Protein 4V1K (pdb70)

Secondary structure (DSSP, 8-state):
--EEEE---EEEEGGG--GGG--EEEGGGTT--TT--EEEEEEEEE-SS--EEEEEEEEEBBS-GGGTTB----EEEEE-SSEEEEEEE--HHHHTTB--STT-EEEEEEEEESSSEEEEEEEEEEE--

Organism: NCBI:txid641112

Sequence (129 aa):
SDGYTIKKPNKKVTYSALGEDERIIGFSYKDFGISSSEKKITTEVQVNISANNKNIGKYVGQFGTSTTDDSANGYWAGDEITQSISGNSGTIITWKVPSDISSSIIQTQYGGEIKFGVWWIDCCDEFTIDSVVLKLEEH

Solvent-accessible surface area: 6901 Å² total

InterPro domains:
  IPR040753 Domain of unknown function DUF5620 [PF18522] (21-129)

Structure (mmCIF, N/CA/C/O backbone):
data_4V1K
#
_entry.id   4V1K
#
_cell.length_a   104.051
_cell.length_b   104.051
_cell.length_c   104.051
_cell.angle_alpha   90.00
_cell.angle_beta   90.00
_cell.angle_gamma   90.00
#
_symmetry.space_group_name_H-M   'I 21 3'
#
loop_
_entity.id
_entity.type
_entity.pdbx_description
1 polymer 'CARBOHYDRATE BINDING MODULE'
2 non-polymer 'NONAETHYLENE GLYCOL'
3 non-polymer 'HEXAETHYLENE GLYCOL'
4 non-polymer 'CALCIUM ION'
5 non-polymer '2-HYDROXY BUTANE-1,4-DIOL'
6 water water
#
loop_
_atom_site.group_PDB
_atom_site.id
_atom_site.type_symbol
_atom_site.label_atom_id
_atom_site.label_alt_id
_atom_site.label_comp_id
_atom_site.label_asym_id
_atom_site.label_entity_id
_atom_site.label_seq_id
_atom_site.pdbx_PDB_ins_code
_atom_site.Cartn_x
_atom_site.Cartn_y
_atom_site.Cartn_z
_atom_site.occupancy
_atom_site.B_iso_or_equiv
_atom_site.auth_seq_id
_atom_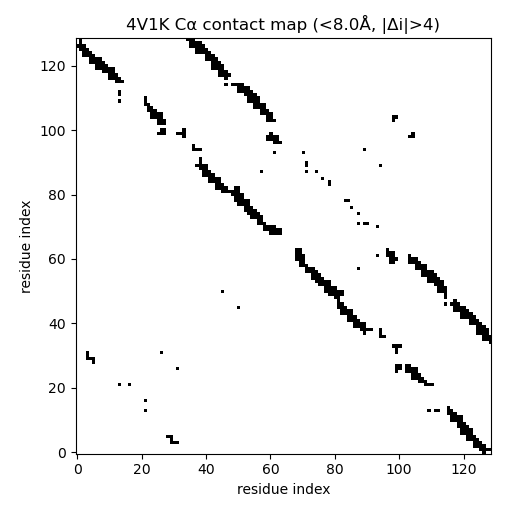site.auth_comp_id
_atom_site.auth_asym_id
_atom_site.auth_atom_id
_atom_site.pdbx_PDB_model_num
ATOM 1 N N . SER A 1 3 ? 53.439 48.393 71.991 1.00 40.74 494 SER A N 1
ATOM 2 C CA . SER A 1 3 ? 52.224 48.860 72.705 1.00 35.10 494 SER A CA 1
ATOM 3 C C . SER A 1 3 ? 51.325 49.638 71.723 1.00 29.86 494 SER A C 1
ATOM 4 O O . SER A 1 3 ? 51.813 50.267 70.797 1.00 36.34 494 SER A O 1
ATOM 7 N N . ASP A 1 4 ? 50.018 49.591 71.944 1.00 22.98 495 ASP A N 1
ATOM 8 C CA . ASP A 1 4 ? 49.044 50.354 71.165 1.00 23.73 495 ASP A CA 1
ATOM 9 C C . ASP A 1 4 ? 48.351 51.489 71.929 1.00 22.03 495 ASP A C 1
ATOM 10 O O . ASP A 1 4 ? 47.568 52.253 71.363 1.00 21.24 495 ASP A O 1
ATOM 15 N N . GLY A 1 5 ? 48.652 51.619 73.215 1.00 21.02 496 GLY A N 1
ATOM 16 C CA . GLY A 1 5 ? 48.123 52.711 73.993 1.00 22.49 496 GLY A CA 1
ATOM 17 C C . GLY A 1 5 ? 48.687 52.788 75.383 1.00 19.29 496 GLY A C 1
ATOM 18 O O . GLY A 1 5 ? 49.189 51.804 75.922 1.00 21.07 496 GLY A O 1
ATOM 19 N N . TYR A 1 6 ? 48.588 53.974 75.950 1.00 17.82 497 TYR A N 1
ATOM 20 C CA . TYR A 1 6 ? 49.082 54.268 77.283 1.00 18.57 497 TYR A CA 1
ATOM 21 C C . TYR A 1 6 ? 48.001 55.071 78.013 1.00 17.45 497 TYR A C 1
ATOM 22 O O . TYR A 1 6 ? 47.371 55.964 77.433 1.00 21.51 497 TYR A O 1
ATOM 31 N N . THR A 1 7 ? 47.876 54.835 79.320 1.00 18.66 498 THR A N 1
ATOM 32 C CA . THR A 1 7 ? 46.913 55.544 80.12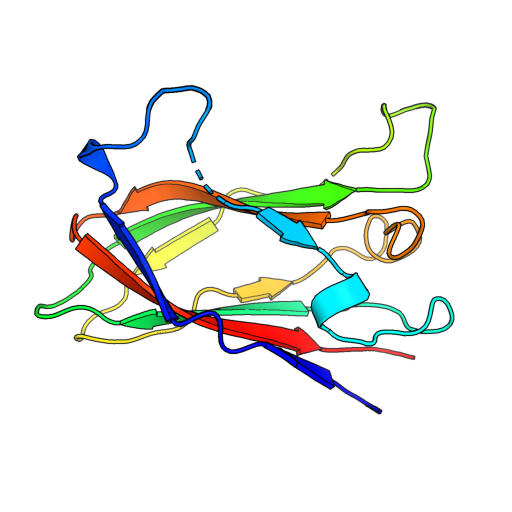7 1.00 18.96 498 THR A CA 1
ATOM 33 C C . THR A 1 7 ? 47.557 56.125 81.393 1.00 19.45 498 THR A C 1
ATOM 34 O O . THR A 1 7 ? 48.430 55.470 82.000 1.00 20.26 498 THR A O 1
ATOM 38 N N . ILE A 1 8 ? 47.137 57.341 81.766 1.00 18.01 499 ILE A N 1
ATOM 39 C CA . ILE A 1 8 ? 47.398 57.872 83.106 1.00 17.55 499 ILE A CA 1
ATOM 40 C C . ILE A 1 8 ? 46.081 58.084 83.862 1.00 19.23 499 ILE A C 1
ATOM 41 O O . ILE A 1 8 ? 45.046 58.351 83.233 1.00 19.36 499 ILE A O 1
ATOM 46 N N . LYS A 1 9 ? 46.153 57.995 85.197 1.00 19.12 500 LYS A N 1
ATOM 47 C CA A LYS A 1 9 ? 44.981 58.203 86.067 0.50 21.37 500 LYS A CA 1
ATOM 48 C CA B LYS A 1 9 ? 44.993 58.190 86.081 0.50 21.49 500 LYS A CA 1
ATOM 49 C C . LYS A 1 9 ? 45.252 59.353 87.040 1.00 22.13 500 LYS A C 1
ATOM 50 O O . LYS A 1 9 ? 45.684 59.133 88.194 1.00 25.5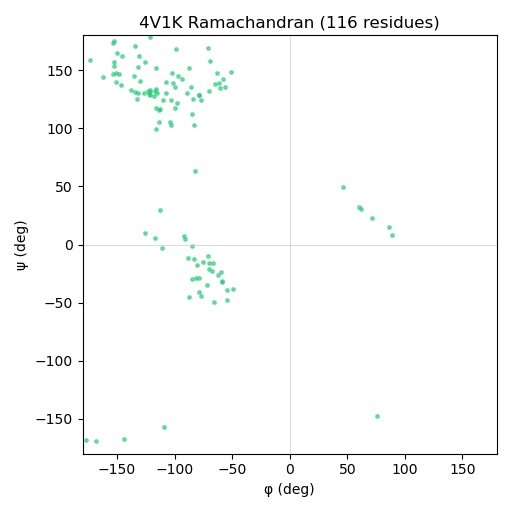1 500 LYS A O 1
ATOM 61 N N . PRO A 1 10 ? 44.994 60.608 86.580 1.00 21.41 501 PRO A N 1
ATOM 62 C CA . PRO A 1 10 ? 45.423 61.737 87.438 1.00 23.41 501 PRO A CA 1
ATOM 63 C C . PRO A 1 10 ? 44.475 62.057 88.597 1.00 23.61 501 PRO A C 1
ATOM 64 O O . PRO A 1 10 ? 44.890 62.742 89.529 1.00 26.01 501 PRO A O 1
ATOM 68 N N . ASN A 1 11 ? 43.230 61.588 88.533 1.00 23.74 502 ASN A N 1
ATOM 69 C CA . ASN A 1 11 ? 42.213 61.893 89.574 1.00 24.87 502 ASN A CA 1
ATOM 70 C C . ASN A 1 11 ? 42.225 63.383 89.900 1.00 23.88 502 AS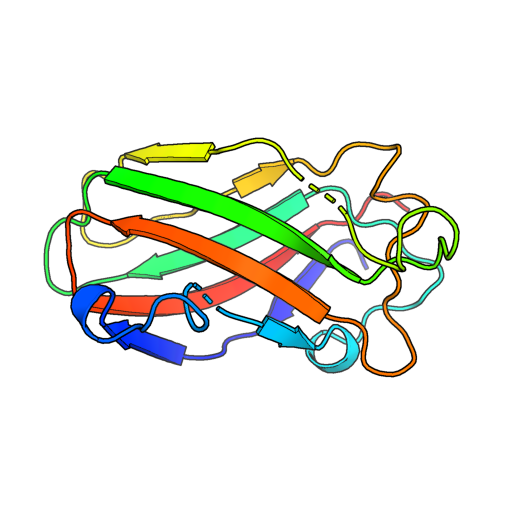N A C 1
ATOM 71 O O . ASN A 1 11 ? 42.345 63.802 91.078 1.00 27.74 502 ASN A O 1
ATOM 76 N N . LYS A 1 12 ? 42.172 64.195 88.850 1.00 22.80 503 LYS A N 1
ATOM 77 C CA . LYS A 1 12 ? 42.353 65.626 89.022 1.00 22.81 503 LYS A CA 1
ATOM 78 C C . LYS A 1 12 ? 41.015 66.353 89.040 1.00 22.11 503 LYS A C 1
ATOM 79 O O . LYS A 1 12 ? 40.293 66.357 88.041 1.00 23.49 503 LYS A O 1
ATOM 85 N N . LYS A 1 13 ? 40.709 66.986 90.166 1.00 24.42 504 LYS A N 1
ATOM 86 C CA . LYS A 1 13 ? 39.475 67.802 90.327 1.00 24.15 504 LYS A CA 1
ATOM 87 C C . LYS A 1 13 ? 39.654 69.177 89.665 1.00 23.99 504 LYS A C 1
ATOM 88 O O . LYS A 1 13 ? 40.661 69.894 89.889 1.00 29.50 504 LYS A O 1
ATOM 94 N N . VAL A 1 14 ? 38.690 69.521 88.834 1.00 22.06 505 VAL A N 1
ATOM 95 C CA . VAL A 1 14 ? 38.658 70.809 88.139 1.00 21.93 505 VAL A CA 1
ATOM 96 C C . VAL A 1 14 ? 37.353 71.554 88.460 1.00 23.25 505 VAL A C 1
ATOM 97 O O . VAL A 1 14 ? 36.263 70.983 88.384 1.00 23.48 505 VAL A O 1
ATOM 101 N N . THR A 1 15 ? 37.469 72.834 88.818 1.00 21.43 506 THR A N 1
ATOM 102 C CA . THR A 1 15 ? 36.301 73.723 88.964 1.00 21.70 506 THR A CA 1
ATOM 103 C C . THR A 1 15 ? 36.438 74.765 87.852 1.00 21.14 506 THR A C 1
ATOM 104 O O . THR A 1 15 ? 37.302 75.645 87.925 1.00 22.49 506 THR A O 1
ATOM 108 N N . TYR A 1 16 ? 35.626 74.643 86.793 1.00 20.29 507 TYR A N 1
ATOM 109 C CA . TYR A 1 16 ? 35.784 75.501 85.609 1.00 19.40 507 TYR A CA 1
ATOM 110 C C . TYR A 1 16 ? 35.758 76.987 85.955 1.00 19.07 507 TYR A C 1
ATOM 111 O O . TYR A 1 16 ? 36.600 77.778 85.484 1.00 20.15 507 TYR A O 1
ATOM 120 N N . SER A 1 17 ? 34.776 77.390 86.758 1.00 20.21 508 SER A N 1
ATOM 121 C CA . SER A 1 17 ? 34.601 78.817 87.089 1.00 21.77 508 SER A CA 1
ATOM 122 C C . SER A 1 17 ? 35.754 79.380 87.930 1.00 21.96 508 SER A C 1
ATOM 123 O O . SER A 1 17 ? 35.932 80.621 87.996 1.00 24.25 508 SER A O 1
ATOM 126 N N . ALA A 1 18 ? 36.566 78.495 88.529 1.00 22.55 509 ALA A N 1
ATOM 127 C CA . ALA A 1 18 ? 37.754 78.936 89.271 1.00 24.15 509 ALA A CA 1
ATOM 128 C C . ALA A 1 18 ? 38.976 79.194 88.401 1.00 23.84 509 ALA A C 1
ATOM 129 O O . ALA A 1 18 ? 39.980 79.783 88.888 1.00 28.70 509 ALA A O 1
ATOM 131 N N . LEU A 1 19 ? 38.928 78.759 87.142 1.00 22.16 510 LEU A N 1
ATOM 132 C CA . LEU A 1 19 ? 40.083 78.935 86.268 1.00 22.79 510 LEU A CA 1
ATOM 133 C C . LEU A 1 19 ? 40.149 80.381 85.747 1.00 22.97 510 LEU A C 1
ATOM 134 O O . LEU A 1 19 ? 39.195 80.889 85.179 1.00 25.74 510 LEU A O 1
ATOM 139 N N . GLY A 1 20 ? 41.300 81.018 85.896 1.00 25.63 511 GLY A N 1
ATOM 140 C CA . GLY A 1 20 ? 41.550 82.298 85.232 1.00 26.72 511 GLY A CA 1
ATOM 141 C C . GLY A 1 20 ? 41.729 82.153 83.738 1.00 25.51 511 GLY A C 1
ATOM 142 O O . GLY A 1 20 ? 41.826 81.044 83.221 1.00 24.43 511 GLY A O 1
ATOM 143 N N . GLU A 1 21 ? 41.741 83.275 83.037 1.00 28.17 512 GLU A N 1
ATOM 144 C CA . GLU A 1 21 ? 41.944 83.305 81.580 1.00 29.17 512 GLU A CA 1
ATOM 145 C C . GLU A 1 21 ? 43.153 82.486 81.124 1.00 27.24 512 GLU A C 1
ATOM 146 O O . GLU A 1 21 ? 43.110 81.801 80.079 1.00 29.32 512 GLU A O 1
ATOM 152 N N . ASP A 1 22 ? 44.221 82.541 81.905 1.00 27.19 513 ASP A N 1
ATOM 153 C CA . ASP A 1 22 ? 45.482 81.898 81.543 1.00 28.02 513 ASP A CA 1
ATOM 154 C C . ASP A 1 22 ? 45.586 80.475 82.088 1.00 28.12 513 ASP A C 1
ATOM 155 O O . ASP A 1 22 ? 46.647 79.859 81.958 1.00 30.24 513 ASP A O 1
ATOM 160 N N . GLU A 1 23 ? 44.496 79.957 82.673 1.00 22.68 514 GLU A N 1
ATOM 161 C CA . GLU A 1 23 ? 44.499 78.665 83.347 1.00 23.24 514 GLU A CA 1
ATOM 162 C C . GLU A 1 23 ? 43.566 77.668 82.685 1.00 21.33 514 GLU A C 1
ATOM 163 O O . GLU A 1 23 ? 43.416 76.556 83.195 1.00 23.02 514 GLU A O 1
ATOM 169 N N . ARG A 1 24 ? 42.961 78.008 81.539 1.00 20.14 515 ARG A N 1
ATOM 170 C CA . ARG A 1 24 ? 41.903 77.139 80.993 1.00 18.15 515 ARG A CA 1
ATOM 171 C C . ARG A 1 24 ? 42.431 75.930 80.195 1.00 17.73 515 ARG A C 1
ATOM 172 O O . ARG A 1 24 ? 41.657 75.127 79.677 1.00 20.46 515 ARG A O 1
ATOM 188 N N . ILE A 1 26 ? 44.673 72.523 80.791 1.00 18.77 517 ILE A N 1
ATOM 189 C CA A ILE A 1 26 ? 45.264 71.655 81.820 0.50 20.43 517 ILE A CA 1
ATOM 190 C CA B ILE A 1 26 ? 45.174 71.588 81.819 0.50 20.42 517 ILE A CA 1
ATOM 191 C C . ILE A 1 26 ? 46.264 70.715 81.169 1.00 18.57 517 ILE A C 1
ATOM 192 O O . ILE A 1 26 ? 45.955 69.986 80.212 1.00 18.75 517 ILE A O 1
ATOM 201 N N . GLY A 1 27 ? 47.515 70.795 81.658 1.00 19.11 518 GLY A N 1
ATOM 202 C CA . GLY A 1 27 ? 48.633 70.093 81.066 1.00 19.19 518 GLY A CA 1
ATOM 203 C C . GLY A 1 27 ? 49.000 68.765 81.723 1.00 19.68 518 GLY A C 1
ATOM 204 O O . GLY A 1 27 ? 48.917 68.640 82.949 1.00 20.19 518 GLY A O 1
ATOM 205 N N . PHE A 1 28 ? 49.433 67.810 80.880 1.00 17.73 519 PHE A N 1
ATOM 206 C CA . PHE A 1 28 ? 49.989 66.526 81.310 1.00 17.82 519 PHE A CA 1
ATOM 207 C C . PHE A 1 28 ? 51.273 66.246 80.552 1.00 17.99 519 PH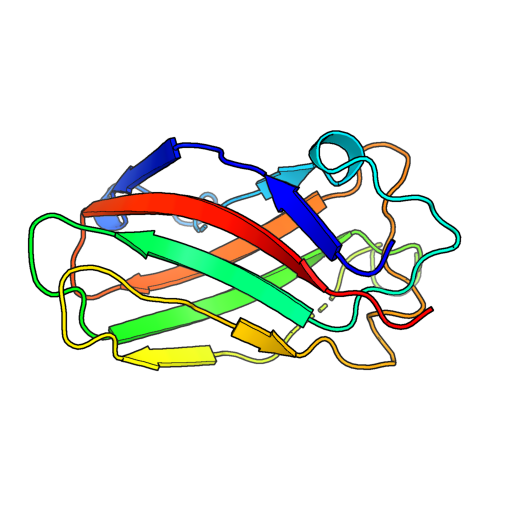E A C 1
ATOM 208 O O . PHE A 1 28 ? 51.313 66.315 79.320 1.00 19.34 519 PHE A O 1
ATOM 216 N N . SER A 1 29 ? 52.349 65.995 81.294 1.00 18.87 520 SER A N 1
ATOM 217 C CA . SER A 1 29 ? 53.641 65.719 80.691 1.00 18.92 520 SER A CA 1
ATOM 218 C C . SER A 1 29 ? 53.628 64.347 79.995 1.00 18.77 520 SER A C 1
ATOM 219 O O . SER A 1 29 ? 53.197 63.344 80.581 1.00 18.97 520 SER A O 1
ATOM 222 N N . TYR A 1 30 ? 54.122 64.286 78.754 1.00 17.35 521 TYR A N 1
ATOM 223 C CA . TYR A 1 30 ? 54.182 63.002 78.053 1.00 17.97 521 TYR A CA 1
ATOM 224 C C . TYR A 1 30 ? 55.026 61.955 78.816 1.00 18.27 521 TYR A C 1
ATOM 225 O O . TYR A 1 30 ? 54.720 60.759 78.747 1.00 17.94 521 TYR A O 1
ATOM 234 N N . LYS A 1 31 ? 56.048 62.397 79.544 1.00 19.28 522 LYS A N 1
ATOM 235 C CA . LYS A 1 31 ? 56.868 61.463 80.284 1.00 19.74 522 LYS A CA 1
ATOM 236 C C . LYS A 1 31 ? 56.059 60.649 81.327 1.00 21.34 522 LYS A C 1
ATOM 237 O O . LYS A 1 31 ? 56.450 59.513 81.682 1.00 25.32 522 LYS A O 1
ATOM 243 N N . ASP A 1 32 ? 54.915 61.190 81.777 1.00 20.01 523 ASP A N 1
ATOM 244 C CA . ASP A 1 32 ? 54.073 60.486 82.741 1.00 21.37 523 ASP A CA 1
ATOM 245 C C . ASP A 1 32 ? 53.430 59.231 82.141 1.00 21.82 523 ASP A C 1
ATOM 246 O O . ASP A 1 32 ? 53.059 58.298 82.896 1.00 24.19 523 ASP A O 1
ATOM 251 N N . PHE A 1 33 ? 53.312 59.200 80.809 1.00 20.35 524 PHE A N 1
ATOM 252 C CA . PHE A 1 33 ? 52.712 58.048 80.119 1.00 21.62 524 PHE A CA 1
ATOM 253 C C . PHE A 1 33 ? 53.705 56.915 79.853 1.00 23.13 524 PHE A C 1
ATOM 254 O O . PHE A 1 33 ? 53.302 55.766 79.744 1.00 27.63 524 PHE A O 1
ATOM 262 N N . GLY A 1 34 ? 54.985 57.238 79.679 1.00 24.94 525 GLY A N 1
ATOM 263 C CA . GLY A 1 34 ? 55.999 56.238 79.345 1.00 29.51 525 GLY A CA 1
ATOM 264 C C . GLY A 1 34 ? 56.149 55.953 77.856 1.00 29.64 525 GLY A C 1
ATOM 265 O O . GLY A 1 34 ? 56.748 54.950 77.484 1.00 34.81 525 GLY A O 1
ATOM 266 N N . ILE A 1 35 ? 55.587 56.840 77.035 1.00 27.43 526 ILE A N 1
ATOM 267 C CA . ILE A 1 35 ? 55.633 56.772 75.571 1.00 25.40 526 ILE A CA 1
ATOM 268 C C . ILE A 1 35 ? 57.044 56.924 75.000 1.00 25.05 526 ILE A C 1
ATOM 269 O O . ILE A 1 35 ? 57.822 57.763 75.472 1.00 28.05 526 ILE A O 1
ATOM 274 N N . SER A 1 36 ? 57.360 56.109 73.990 1.00 25.12 527 SER A N 1
ATOM 275 C CA . SER A 1 36 ? 58.617 56.208 73.252 1.00 25.08 527 SER A CA 1
ATOM 276 C C . SER A 1 36 ? 58.489 57.207 72.088 1.00 24.66 527 SER A C 1
ATOM 277 O O . SER A 1 36 ? 57.415 57.386 71.502 1.00 27.24 527 SER A O 1
ATOM 280 N N . SER A 1 37 ? 59.593 57.825 71.720 1.00 23.47 528 SER A N 1
ATOM 281 C CA . SER A 1 37 ? 59.588 58.762 70.600 1.00 25.23 528 SER A CA 1
ATOM 282 C C . SER A 1 37 ? 59.424 58.037 69.245 1.00 24.31 528 SER A C 1
ATOM 283 O O . SER A 1 37 ? 59.195 58.675 68.239 1.00 26.59 528 SER A O 1
ATOM 286 N N . SER A 1 38 ? 59.505 56.709 69.223 1.00 24.81 529 SER A N 1
ATOM 287 C CA . SER A 1 38 ? 59.212 55.936 67.985 1.00 25.74 529 SER A CA 1
ATOM 288 C C . SER A 1 38 ? 57.715 55.843 67.674 1.00 25.66 529 SER A C 1
ATOM 289 O O . SER A 1 38 ? 57.329 55.517 66.563 1.00 34.05 529 SER A O 1
ATOM 292 N N . GLU A 1 39 ? 56.884 56.159 68.661 1.00 25.46 530 GLU A N 1
ATOM 293 C CA . GLU A 1 39 ? 55.442 55.921 68.573 1.00 24.66 530 GLU A CA 1
ATOM 294 C C . GLU A 1 39 ? 54.673 57.157 68.043 1.00 22.07 530 GLU A C 1
ATOM 295 O O . GLU A 1 39 ? 55.054 58.267 68.333 1.00 31.32 530 GLU A O 1
ATOM 301 N N . LYS A 1 40 ? 53.629 56.927 67.221 1.00 24.32 531 LYS A N 1
ATOM 302 C CA A LYS A 1 40 ? 52.782 57.984 66.624 0.50 25.17 531 LYS A CA 1
ATOM 303 C CA B LYS A 1 40 ? 52.807 58.034 66.697 0.50 23.72 531 LYS A CA 1
ATOM 304 C C . LYS A 1 40 ? 51.401 57.998 67.286 1.00 23.28 531 LYS A C 1
ATOM 305 O O . LYS A 1 40 ? 50.715 56.974 67.263 1.00 23.66 531 LYS A O 1
ATOM 316 N N . ILE A 1 41 ? 51.003 59.127 67.862 1.00 19.95 532 ILE A N 1
ATOM 317 C CA . ILE A 1 41 ? 49.718 59.263 68.563 1.00 19.22 532 ILE A CA 1
ATOM 318 C C . ILE A 1 41 ? 48.636 59.572 67.513 1.00 20.59 532 ILE A C 1
ATOM 319 O O . ILE A 1 41 ? 48.741 60.558 66.766 1.00 23.68 532 ILE A O 1
ATOM 324 N N . THR A 1 42 ? 47.583 58.754 67.498 1.00 18.96 533 THR A N 1
ATOM 325 C CA A THR A 1 42 ? 46.460 58.920 66.582 0.50 20.76 533 THR A CA 1
ATOM 326 C CA B THR A 1 42 ? 46.470 58.951 66.568 0.50 21.11 533 THR A CA 1
ATOM 327 C C . THR A 1 42 ? 45.222 59.513 67.242 1.00 19.53 533 THR A C 1
ATOM 328 O O . THR A 1 42 ? 44.388 60.144 66.568 1.00 19.51 533 THR A O 1
ATOM 335 N N . GLU A 1 43 ? 45.079 59.298 68.540 1.00 18.89 534 GLU A N 1
ATOM 336 C CA . GLU A 1 43 ? 43.901 59.800 69.252 1.00 19.74 534 GLU A CA 1
ATOM 337 C C . GLU A 1 43 ? 44.273 60.076 70.708 1.00 19.39 534 GLU A C 1
ATOM 338 O O . GLU A 1 43 ? 45.085 59.329 71.305 1.00 19.92 534 GLU A O 1
ATOM 344 N N . VAL A 1 44 ? 43.630 61.088 71.286 1.00 18.73 535 VAL A N 1
ATOM 345 C CA . VAL A 1 44 ? 43.681 61.359 72.727 1.00 17.39 535 VAL A CA 1
ATOM 346 C C . VAL A 1 44 ? 42.261 61.317 73.288 1.00 18.08 535 VAL A C 1
ATOM 347 O O . VAL A 1 44 ? 41.363 61.915 72.711 1.00 19.78 535 VAL A O 1
ATOM 351 N N . GLN A 1 45 ? 42.066 60.591 74.381 1.00 17.53 536 GLN A N 1
ATOM 352 C CA . GLN A 1 45 ? 40.783 60.522 75.063 1.00 18.83 536 GLN A CA 1
ATOM 353 C C . GLN A 1 45 ? 40.924 60.984 76.513 1.00 19.54 536 GLN A C 1
ATOM 354 O O . GLN A 1 45 ? 41.866 60.585 77.210 1.00 19.17 536 GLN A O 1
ATOM 360 N N . VAL A 1 46 ? 40.002 61.851 76.931 1.00 19.55 537 VAL A N 1
ATOM 361 C CA . VAL A 1 46 ? 39.948 62.349 78.303 1.00 17.50 537 VAL A CA 1
ATOM 362 C C . VAL A 1 46 ? 38.617 61.849 78.901 1.00 17.67 537 VAL A C 1
ATOM 363 O O . VAL A 1 46 ? 37.526 62.215 78.438 1.00 19.25 537 VAL A O 1
ATOM 367 N N . ASN A 1 47 ? 38.727 61.024 79.940 1.00 17.54 538 ASN A N 1
ATOM 368 C CA . ASN A 1 47 ? 37.568 60.438 80.630 1.00 18.48 538 ASN A CA 1
ATOM 369 C C . ASN A 1 47 ? 37.263 61.256 81.865 1.00 18.63 538 ASN A C 1
ATOM 370 O O . ASN A 1 47 ? 38.127 61.406 82.751 1.00 19.40 538 ASN A O 1
ATOM 375 N N . ILE A 1 48 ? 36.042 61.779 81.914 1.00 19.61 539 ILE A N 1
ATOM 376 C CA . ILE A 1 48 ? 35.651 62.657 83.014 1.00 19.82 539 ILE A CA 1
ATOM 377 C C . ILE A 1 48 ? 34.392 62.177 83.709 1.00 20.16 539 ILE A C 1
ATOM 378 O O . ILE A 1 48 ? 33.584 61.456 83.117 1.00 22.81 539 ILE A O 1
ATOM 383 N N . SER A 1 49 ? 34.230 62.605 84.956 1.00 20.20 540 SER A N 1
ATOM 384 C CA . SER A 1 49 ? 33.051 62.284 85.746 1.00 20.77 540 SER A CA 1
ATOM 385 C C . SER A 1 49 ? 32.671 63.419 86.677 1.00 21.80 540 SER A C 1
ATOM 386 O O . SER A 1 49 ? 33.482 64.320 86.963 1.00 22.75 540 SER A O 1
ATOM 389 N N . ALA A 1 50 ? 31.439 63.386 87.157 1.00 23.01 541 ALA A N 1
ATOM 390 C CA . ALA A 1 50 ? 30.905 64.450 87.981 1.00 22.44 541 ALA A CA 1
ATOM 391 C C . ALA A 1 50 ? 29.832 63.864 88.893 1.00 23.70 541 ALA A C 1
ATOM 392 O O . ALA A 1 50 ? 29.493 62.664 88.797 1.00 26.13 541 ALA A O 1
ATOM 394 N N . ASN A 1 51 ? 29.314 64.696 89.788 1.00 27.46 542 ASN A N 1
ATOM 395 C CA A ASN A 1 51 ? 28.264 64.288 90.703 0.50 28.95 542 ASN A CA 1
ATOM 396 C CA B ASN A 1 51 ? 28.264 64.267 90.703 0.50 30.04 542 ASN A CA 1
ATOM 397 C C . ASN A 1 51 ? 26.850 64.553 90.169 1.00 27.48 542 ASN A C 1
ATOM 398 O O . ASN A 1 51 ? 25.858 64.329 90.865 1.00 33.95 542 ASN A O 1
ATOM 407 N N . LYS A 1 52 ? 26.767 65.037 88.934 1.00 28.19 543 LYS A N 1
ATOM 408 C CA . LYS A 1 52 ? 25.498 65.328 88.286 1.00 28.74 543 LYS A CA 1
ATOM 409 C C . LYS A 1 52 ? 25.726 65.204 86.790 1.00 25.93 543 LYS A C 1
ATOM 410 O O . LYS A 1 52 ? 26.867 65.000 86.346 1.00 25.96 543 LYS A O 1
ATOM 416 N N . ASN A 1 53 ? 24.662 65.300 86.011 1.00 27.62 544 ASN A N 1
ATOM 417 C CA . ASN A 1 53 ? 24.796 65.189 84.547 1.00 27.72 544 ASN A CA 1
ATOM 418 C C . ASN A 1 53 ? 25.713 66.294 84.013 1.00 23.91 544 ASN A C 1
ATOM 419 O O . ASN A 1 53 ? 25.587 67.460 84.380 1.00 27.71 544 ASN A O 1
ATOM 424 N N . ILE A 1 54 ? 26.632 65.921 83.137 1.00 21.97 545 ILE A N 1
ATOM 425 C CA . ILE A 1 54 ? 27.681 66.827 82.711 1.00 22.12 545 ILE A CA 1
ATOM 426 C C . ILE A 1 54 ? 27.224 67.865 81.700 1.00 21.60 545 ILE A C 1
ATOM 427 O O . ILE A 1 54 ? 27.575 69.028 81.830 1.00 22.81 545 ILE A O 1
ATOM 432 N N . GLY A 1 55 ? 26.460 67.447 80.699 1.00 20.61 546 GLY A N 1
ATOM 433 C CA . GLY A 1 55 ? 26.056 68.344 79.627 1.00 19.83 546 GLY A CA 1
ATOM 434 C C . GLY A 1 55 ? 27.159 68.627 78.631 1.00 20.63 546 GLY A C 1
ATOM 435 O O . GLY A 1 55 ? 27.970 67.746 78.340 1.00 21.75 546 GLY A O 1
ATOM 436 N N . LYS A 1 56 ? 27.158 69.842 78.076 1.00 19.02 547 LYS A N 1
ATOM 437 C CA . LYS A 1 56 ? 28.092 70.191 77.015 1.00 20.07 547 LYS A CA 1
ATOM 438 C C . LYS A 1 56 ? 29.453 70.674 77.507 1.00 19.04 547 LYS A C 1
ATOM 439 O O . LYS A 1 56 ? 29.561 71.503 78.429 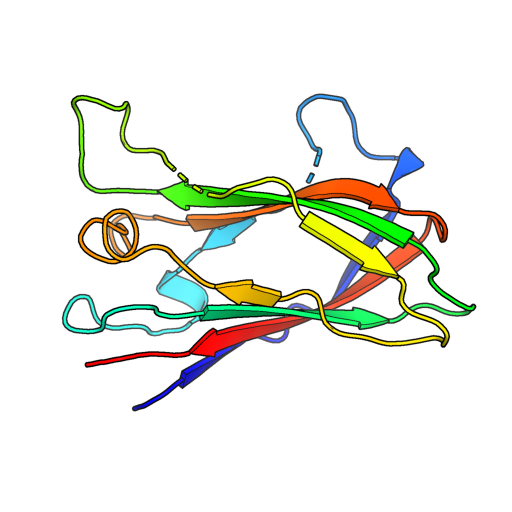1.00 20.48 547 LYS A O 1
ATOM 445 N N . TYR A 1 57 ? 30.459 70.147 76.844 1.00 20.15 548 TYR A N 1
ATOM 446 C CA . TYR A 1 57 ? 31.849 70.618 76.874 1.00 19.00 548 TYR A CA 1
ATOM 447 C C . TYR A 1 57 ? 32.156 71.298 75.543 1.00 17.96 548 TYR A C 1
ATOM 448 O O . TYR A 1 57 ? 31.777 70.787 74.499 1.00 18.25 548 TYR A O 1
ATOM 457 N N . VAL A 1 58 ? 32.893 72.405 75.597 1.00 17.28 549 VAL A N 1
ATOM 458 C CA . VAL A 1 58 ? 33.464 73.040 74.419 1.00 16.86 549 VAL A CA 1
ATOM 459 C C . VAL A 1 58 ? 34.921 73.309 74.743 1.00 16.70 549 VAL A C 1
ATOM 460 O O . VAL A 1 58 ? 35.245 73.876 75.790 1.00 17.11 549 VAL A O 1
ATOM 464 N N . GLY A 1 59 ? 35.819 72.911 73.847 1.00 16.25 550 GLY A N 1
ATOM 465 C CA . GLY A 1 59 ? 37.251 73.137 74.083 1.00 16.59 550 GLY A CA 1
ATOM 466 C C . GLY A 1 59 ? 38.109 72.679 72.926 1.00 16.56 550 GLY A C 1
ATOM 467 O O . GLY A 1 59 ? 37.620 72.437 71.851 1.00 17.97 550 GLY A O 1
ATOM 468 N N . GLN A 1 60 ? 39.414 72.621 73.161 1.00 17.63 551 GLN A N 1
ATOM 469 C CA . GLN A 1 60 ? 40.407 72.296 72.145 1.00 16.71 551 GLN A CA 1
ATOM 470 C C . GLN A 1 60 ? 41.590 71.678 72.844 1.00 16.34 551 GLN A C 1
ATOM 471 O O . GLN A 1 60 ? 41.851 71.984 74.018 1.00 16.72 551 GLN A O 1
ATOM 477 N N . PHE A 1 61 ? 42.323 70.852 72.099 1.00 15.64 552 PHE A N 1
ATOM 478 C CA . PHE A 1 61 ? 43.595 70.289 72.571 1.00 15.02 552 PHE A CA 1
ATOM 479 C C . PHE A 1 61 ? 44.778 71.019 71.940 1.00 15.55 552 PHE A C 1
ATOM 480 O O . PHE A 1 61 ? 44.720 71.477 70.794 1.00 17.39 552 PHE A O 1
ATOM 488 N N . GLY A 1 62 ? 45.867 71.104 72.715 1.00 15.69 553 GLY A N 1
ATOM 489 C CA . GLY A 1 62 ? 47.146 71.555 72.196 1.00 17.11 553 GLY A CA 1
ATOM 490 C C . GLY A 1 62 ? 48.272 70.610 72.590 1.00 16.30 553 GLY A C 1
ATOM 491 O O . GLY A 1 62 ? 48.139 69.833 73.538 1.00 15.92 553 GLY A O 1
ATOM 492 N N . THR A 1 63 ? 49.388 70.706 71.885 1.00 15.19 554 THR A N 1
ATOM 493 C CA . THR A 1 63 ? 50.548 69.869 72.174 1.00 13.84 554 THR A CA 1
ATOM 494 C C . THR A 1 63 ? 51.864 70.574 71.868 1.00 15.01 554 THR A C 1
ATOM 495 O O . THR A 1 63 ? 51.991 71.349 70.906 1.00 16.00 554 THR A O 1
ATOM 499 N N . SER A 1 64 ? 52.874 70.244 72.682 1.00 14.06 555 SER A N 1
ATOM 500 C CA . SER A 1 64 ? 54.249 70.525 72.309 1.00 13.89 555 SER A CA 1
ATOM 501 C C . SER A 1 64 ? 54.585 69.826 70.969 1.00 14.66 555 SER A C 1
ATOM 502 O O . SER A 1 64 ? 54.157 68.701 70.742 1.00 15.32 555 SER A O 1
ATOM 505 N N . THR A 1 65 ? 55.378 70.497 70.121 1.00 14.54 556 THR A N 1
ATOM 506 C CA . THR A 1 65 ? 55.878 69.927 68.888 1.00 15.52 556 THR A CA 1
ATOM 507 C C . THR A 1 65 ? 57.363 70.213 68.728 1.00 15.63 556 THR A C 1
ATOM 508 O O . THR A 1 65 ? 57.926 71.083 69.425 1.00 17.32 556 THR A O 1
ATOM 512 N N . THR A 1 66 ? 57.963 69.570 67.728 1.00 18.03 557 THR A N 1
ATOM 513 C CA . THR A 1 66 ? 59.372 69.799 67.380 1.00 19.52 557 THR A CA 1
ATOM 514 C C . THR A 1 66 ? 59.524 70.908 66.317 1.00 21.32 557 THR A C 1
ATOM 515 O O . THR A 1 66 ? 60.653 71.152 65.866 1.00 25.27 557 THR A O 1
ATOM 519 N N . ASP A 1 67 ? 58.421 71.574 65.927 1.00 18.58 558 ASP A N 1
ATOM 520 C CA A ASP A 1 67 ? 58.587 72.585 64.844 0.50 20.95 558 ASP A CA 1
ATOM 521 C CA B ASP A 1 67 ? 58.295 72.550 64.795 0.50 20.86 558 ASP A CA 1
ATOM 522 C C . ASP A 1 67 ? 58.701 73.987 65.314 1.00 21.73 558 ASP A C 1
ATOM 523 O O . ASP A 1 67 ? 57.763 74.725 65.682 1.00 22.42 558 ASP A O 1
ATOM 532 N N . SER A 1 68 ? 59.963 74.379 65.303 1.00 23.99 559 SER A N 1
ATOM 533 C CA . SER A 1 68 ? 60.296 75.738 65.718 1.00 25.18 559 SER A CA 1
ATOM 534 C C . SER A 1 68 ? 59.622 76.866 64.907 1.00 29.96 559 SER A C 1
ATOM 535 O O . SER A 1 68 ? 59.342 77.942 65.457 1.00 29.26 559 SER A O 1
ATOM 538 N N . ALA A 1 69 ? 59.368 76.655 63.619 1.00 29.18 560 ALA A N 1
ATOM 539 C CA . ALA A 1 69 ? 58.732 77.696 62.798 1.00 28.97 560 ALA A CA 1
ATOM 540 C C . ALA A 1 69 ? 57.339 78.054 63.271 1.00 29.30 560 ALA A C 1
ATOM 541 O O . ALA A 1 69 ? 56.872 79.180 63.020 1.00 34.90 560 ALA A O 1
ATOM 543 N N . ASN A 1 70 ? 56.673 77.114 63.931 1.00 25.28 561 ASN A N 1
ATOM 544 C CA . ASN A 1 70 ? 55.353 77.363 64.443 1.00 27.92 561 ASN A CA 1
ATOM 545 C C . ASN A 1 70 ? 55.427 77.358 65.955 1.00 23.60 561 ASN A C 1
ATOM 546 O O . ASN A 1 70 ? 54.459 77.039 66.619 1.00 30.43 561 ASN A O 1
ATOM 551 N N . GLY A 1 71 ? 56.576 77.743 66.516 1.00 19.50 562 GLY A N 1
ATOM 552 C CA . GLY A 1 71 ? 56.631 78.023 67.940 1.00 19.06 562 GLY A CA 1
ATOM 553 C C . GLY A 1 71 ? 56.545 76.837 68.880 1.00 17.23 562 GLY A C 1
ATOM 554 O O . GLY A 1 71 ? 56.199 76.990 70.036 1.00 15.98 562 GLY A O 1
ATOM 555 N N . TYR A 1 72 ? 56.885 75.670 68.367 1.00 16.52 563 TYR A N 1
ATOM 556 C CA . TYR A 1 72 ? 56.944 74.431 69.153 1.00 16.01 563 TYR A CA 1
ATOM 557 C C . TYR A 1 72 ? 55.574 74.059 69.745 1.00 14.66 563 TYR A C 1
ATOM 558 O O . TYR A 1 72 ? 55.490 73.413 70.795 1.00 15.10 563 TYR A O 1
ATOM 567 N N . TRP A 1 73 ? 54.515 74.429 69.041 1.00 14.75 564 TRP A N 1
ATOM 568 C CA . TRP A 1 73 ? 53.146 74.306 69.555 1.00 15.86 564 TRP A CA 1
ATOM 569 C C . TRP A 1 73 ? 52.172 74.112 68.414 1.00 16.57 564 TRP A C 1
ATOM 570 O O . TRP A 1 73 ? 52.310 74.761 67.357 1.00 17.73 564 TRP A O 1
ATOM 581 N N . ALA A 1 74 ? 51.187 73.231 68.624 1.00 16.17 565 ALA A N 1
ATOM 582 C CA . ALA A 1 74 ? 50.086 73.050 67.659 1.00 16.66 565 ALA A CA 1
ATOM 583 C C . ALA A 1 74 ? 48.795 72.781 68.416 1.00 16.58 565 ALA A C 1
ATOM 584 O O . ALA A 1 74 ? 48.825 72.191 69.503 1.00 17.44 565 ALA A O 1
ATOM 594 N N . GLY A 1 76 ? 44.558 71.393 67.869 1.00 17.19 567 GLY A N 1
ATOM 595 C CA . GLY A 1 76 ? 43.510 70.817 67.073 1.00 18.28 567 GLY A CA 1
ATOM 596 C C . GLY A 1 76 ? 42.293 71.732 66.920 1.00 19.84 567 GLY A C 1
ATOM 597 O O . GLY A 1 76 ? 42.231 72.853 67.506 1.00 23.38 567 GLY A O 1
ATOM 598 N N . ASP A 1 77 ? 41.312 71.244 66.160 1.00 19.44 568 ASP A N 1
ATOM 599 C CA . ASP A 1 77 ? 40.060 71.995 65.936 1.00 21.16 568 ASP A CA 1
ATOM 600 C C . ASP A 1 77 ? 39.221 72.067 67.228 1.00 18.16 568 ASP A C 1
ATOM 601 O O . ASP A 1 77 ? 39.377 71.228 68.141 1.00 19.34 568 ASP A O 1
ATOM 606 N N . GLU A 1 78 ? 38.333 73.045 67.313 1.00 18.83 569 GLU A N 1
ATOM 607 C CA . GLU A 1 78 ? 37.369 73.096 68.409 1.00 19.68 569 GLU A CA 1
ATOM 608 C C . GLU A 1 78 ? 36.457 71.865 68.415 1.00 18.32 569 GLU A C 1
ATOM 609 O O . GLU A 1 78 ? 35.982 71.384 67.352 1.00 22.27 569 GLU A O 1
ATOM 615 N N . ILE A 1 79 ? 36.207 71.371 69.617 1.00 18.39 570 ILE A N 1
ATOM 616 C CA . ILE A 1 79 ? 35.340 70.209 69.881 1.00 17.37 570 ILE A CA 1
ATOM 617 C C . ILE A 1 79 ? 34.136 70.653 70.727 1.00 17.63 570 ILE A C 1
ATOM 618 O O . ILE A 1 79 ? 34.328 71.374 71.732 1.00 20.05 570 ILE A O 1
ATOM 623 N N . THR A 1 80 ? 32.927 70.242 70.320 1.00 19.12 571 THR A N 1
ATOM 624 C CA . THR A 1 80 ? 31.740 70.338 71.162 1.00 19.84 571 THR A CA 1
ATOM 625 C C . THR A 1 80 ? 31.243 68.901 71.380 1.00 19.69 571 THR A C 1
ATOM 626 O O . THR A 1 80 ? 31.060 68.166 70.415 1.00 23.37 571 THR A O 1
ATOM 630 N N . GLN A 1 81 ? 31.040 68.512 72.642 1.00 19.98 572 GLN A N 1
ATOM 631 C CA . GLN A 1 81 ? 30.598 67.161 73.025 1.00 22.03 572 GLN A CA 1
ATOM 632 C C . GLN A 1 81 ? 29.549 67.306 74.125 1.00 22.86 572 GLN A C 1
ATOM 633 O O . GLN A 1 81 ? 29.757 68.041 75.080 1.00 25.75 572 GLN A O 1
ATOM 639 N N . SER A 1 82 ? 28.436 66.607 74.003 1.00 21.73 573 SER A N 1
ATOM 640 C CA . SER A 1 82 ? 27.427 66.594 75.058 1.00 21.29 573 SER A CA 1
ATOM 641 C C . SER A 1 82 ? 27.481 65.223 75.734 1.00 21.15 573 SER A C 1
ATOM 642 O O . SER A 1 82 ? 27.458 64.196 75.059 1.00 24.70 573 SER A O 1
ATOM 645 N N . ILE A 1 83 ? 27.552 65.237 77.059 1.00 21.51 574 ILE A N 1
ATOM 646 C CA . ILE A 1 83 ? 27.596 64.037 77.885 1.00 22.92 574 ILE A CA 1
ATOM 647 C C . ILE A 1 83 ? 26.302 63.975 78.697 1.00 24.86 574 ILE A C 1
ATOM 648 O O . ILE A 1 83 ? 26.035 64.827 79.539 1.00 23.95 574 ILE A O 1
ATOM 653 N N . SER A 1 84 ? 25.487 62.955 78.439 1.00 26.41 575 SER A N 1
ATOM 654 C CA . SER A 1 84 ? 24.139 62.962 79.001 1.00 32.12 575 SER A CA 1
ATOM 655 C C . SER A 1 84 ? 24.083 62.547 80.482 1.00 31.38 575 SER A C 1
ATOM 656 O O . SER A 1 84 ? 23.183 62.994 81.215 1.00 39.84 575 SER A O 1
ATOM 659 N N . GLY A 1 85 ? 25.025 61.718 80.920 1.00 29.12 576 GLY A N 1
ATOM 660 C CA . GLY A 1 85 ? 25.043 61.241 82.316 1.00 26.98 576 GLY A CA 1
ATOM 661 C C . GLY A 1 85 ? 26.174 61.826 83.134 1.00 24.66 576 GLY A C 1
ATOM 662 O O . GLY A 1 85 ? 26.702 62.898 82.786 1.00 24.29 576 GLY A O 1
ATOM 663 N N . ASN A 1 86 ? 26.541 61.122 84.206 1.00 26.49 577 ASN A N 1
ATOM 664 C CA . ASN A 1 86 ? 27.536 61.603 85.194 1.00 24.43 577 ASN A CA 1
ATOM 665 C C . ASN A 1 86 ? 29.001 61.290 84.775 1.00 22.23 577 ASN A C 1
ATOM 666 O O . ASN A 1 86 ? 29.932 61.624 85.484 1.00 27.34 577 ASN A O 1
ATOM 671 N N . SER A 1 87 ? 29.202 60.629 83.645 1.00 23.05 578 SER A N 1
ATOM 672 C CA . SER A 1 87 ? 30.540 60.323 83.173 1.00 23.01 578 SER A CA 1
ATOM 673 C C . SER A 1 87 ? 30.555 60.181 81.658 1.00 21.47 578 SER A C 1
ATOM 674 O O . SER A 1 87 ? 29.554 59.762 81.039 1.00 24.12 578 SER A O 1
ATOM 677 N N . GLY A 1 88 ? 31.667 60.569 81.056 1.00 21.42 579 GLY A N 1
ATOM 678 C CA . GLY A 1 88 ? 31.814 60.396 79.622 1.00 23.57 579 GLY A CA 1
ATOM 679 C C . GLY A 1 88 ? 33.243 60.638 79.167 1.00 21.88 579 GLY A C 1
ATOM 680 O O . GLY A 1 88 ? 34.159 60.772 79.991 1.00 22.86 579 GLY A O 1
ATOM 681 N N . THR A 1 89 ? 33.404 60.722 77.849 1.00 22.13 580 THR A N 1
ATOM 682 C CA . THR A 1 89 ? 34.706 60.757 77.200 1.00 22.10 580 THR A CA 1
ATOM 683 C C . THR A 1 89 ? 34.763 61.850 76.128 1.00 22.51 580 THR A C 1
ATOM 684 O O . THR A 1 89 ? 33.839 61.988 75.322 1.00 26.83 580 THR A O 1
ATOM 688 N N . ILE A 1 90 ? 35.821 62.650 76.167 1.00 19.51 581 ILE A N 1
ATOM 689 C CA A ILE A 1 90 ? 36.086 63.630 75.134 0.50 19.77 581 ILE A CA 1
ATOM 690 C CA B ILE A 1 90 ? 36.111 63.665 75.162 0.50 20.50 581 ILE A CA 1
ATOM 691 C C . ILE A 1 90 ? 37.255 63.102 74.302 1.00 18.85 581 ILE A C 1
ATOM 692 O O . ILE A 1 90 ? 38.313 62.769 74.827 1.00 20.26 581 ILE A O 1
ATOM 701 N N . THR A 1 91 ? 37.033 63.009 73.007 1.00 19.99 582 THR A N 1
ATOM 702 C CA . THR A 1 91 ? 37.976 62.411 72.063 1.00 20.53 582 THR A CA 1
ATOM 703 C C . THR A 1 91 ? 38.509 63.463 71.071 1.00 20.03 582 THR A C 1
ATOM 704 O O . THR A 1 91 ? 37.706 64.194 70.429 1.00 22.80 582 THR A O 1
ATOM 708 N N . TRP A 1 92 ? 39.850 63.492 70.933 1.00 20.52 583 TRP A N 1
ATOM 709 C CA . TRP A 1 92 ? 40.530 64.219 69.846 1.00 19.82 583 TRP A CA 1
ATOM 710 C C . TRP A 1 92 ? 41.220 63.263 68.878 1.00 19.16 583 TRP A C 1
ATOM 711 O O . TRP A 1 92 ? 42.121 62.544 69.259 1.00 19.83 583 TRP A O 1
ATOM 722 N N . LYS A 1 93 ? 40.765 63.261 67.628 1.00 19.80 584 LYS A N 1
ATOM 723 C CA . LYS A 1 93 ? 41.424 62.518 66.554 1.00 21.39 584 LYS A CA 1
ATOM 724 C C . LYS A 1 93 ? 42.544 63.415 66.017 1.00 20.72 584 LYS A C 1
ATOM 725 O O . LYS A 1 93 ? 42.291 64.504 65.477 1.00 22.77 584 LYS A O 1
ATOM 731 N N . VAL A 1 94 ? 43.787 62.989 66.250 1.00 18.04 585 VAL A N 1
ATOM 732 C CA . VAL A 1 94 ? 44.942 63.828 65.980 1.00 18.64 585 VAL A CA 1
ATOM 733 C C . VAL A 1 94 ? 45.232 63.857 64.476 1.00 19.63 585 VAL A C 1
ATOM 734 O O . VAL A 1 94 ? 45.425 62.806 63.870 1.00 23.13 585 VAL A O 1
ATOM 738 N N . PRO A 1 95 ? 45.286 65.057 63.862 1.00 21.51 586 PRO A N 1
ATOM 739 C CA . PRO A 1 95 ? 45.639 65.098 62.446 1.00 24.56 586 PRO A CA 1
ATOM 740 C C . PRO A 1 95 ? 47.060 64.591 62.167 1.00 23.34 586 PRO A C 1
ATOM 741 O O . PRO A 1 95 ? 47.961 64.793 62.979 1.00 21.22 586 PRO A O 1
ATOM 745 N N . SER A 1 96 ? 47.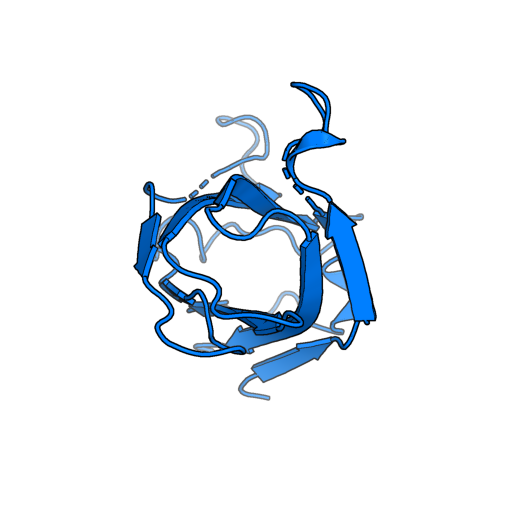247 63.972 60.997 1.00 26.73 587 SER A N 1
ATOM 746 C CA . SER A 1 96 ? 48.549 63.426 60.603 1.00 29.45 587 SER A CA 1
ATOM 747 C C . SER A 1 96 ? 49.666 64.460 60.675 1.00 28.19 587 SER A C 1
ATOM 748 O O . SER A 1 96 ? 50.767 64.127 61.113 1.00 30.35 587 SER A O 1
ATOM 751 N N . ASP A 1 97 ? 49.379 65.701 60.274 1.00 26.11 588 ASP A N 1
ATOM 752 C CA . ASP A 1 97 ? 50.399 66.764 60.271 1.00 29.91 588 ASP A CA 1
ATOM 753 C C . ASP A 1 97 ? 50.804 67.221 61.672 1.00 29.35 588 ASP A C 1
ATOM 754 O O . ASP A 1 97 ? 51.840 67.759 61.838 1.00 43.23 588 ASP A O 1
ATOM 759 N N . ILE A 1 98 ? 49.979 66.995 62.668 1.00 21.83 589 ILE A N 1
ATOM 760 C CA . ILE A 1 98 ? 50.405 67.208 64.063 1.00 19.32 589 ILE A CA 1
ATOM 761 C C . ILE A 1 98 ? 51.082 65.957 64.646 1.00 18.47 589 ILE A C 1
ATOM 762 O O . ILE A 1 98 ? 52.139 66.056 65.299 1.00 18.85 589 ILE A O 1
ATOM 767 N N . SER A 1 99 ? 50.487 64.782 64.430 1.00 19.73 590 SER A N 1
ATOM 768 C CA A SER A 1 99 ? 51.039 63.561 65.027 0.50 20.76 590 SER A CA 1
ATOM 769 C CA B SER A 1 99 ? 51.018 63.512 64.959 0.50 19.43 590 SER A CA 1
ATOM 770 C C . SER A 1 99 ? 52.505 63.338 64.611 1.00 20.58 590 SER A C 1
ATOM 771 O O . SER A 1 99 ? 53.312 62.844 65.408 1.00 21.67 590 SER A O 1
ATOM 776 N N . SER A 1 100 ? 52.869 63.746 63.388 1.00 21.19 591 SER A N 1
ATOM 777 C CA . SER A 1 100 ? 54.230 63.520 62.927 1.00 23.41 591 SER A CA 1
ATOM 778 C C . SER A 1 100 ? 55.290 64.383 63.642 1.00 20.00 591 SER A C 1
ATOM 779 O O . SER A 1 100 ? 56.472 64.050 63.574 1.00 24.22 591 SER A O 1
ATOM 782 N N . ILE A 1 101 ? 54.869 65.447 64.343 1.00 20.06 592 ILE A N 1
ATOM 783 C CA . ILE A 1 101 ? 55.806 66.373 64.988 1.00 18.68 592 ILE A CA 1
ATOM 784 C C . ILE A 1 101 ? 55.549 66.564 66.487 1.00 18.21 592 ILE A C 1
ATOM 785 O O . ILE A 1 101 ? 56.205 67.406 67.118 1.00 18.00 592 ILE A O 1
ATOM 790 N N . ILE A 1 102 ? 54.682 65.751 67.086 1.00 16.65 593 ILE A N 1
ATOM 791 C CA . ILE A 1 102 ? 54.529 65.824 68.561 1.00 16.07 593 ILE A CA 1
ATOM 792 C C . ILE A 1 102 ? 55.886 65.610 69.264 1.00 16.33 593 ILE A C 1
ATOM 793 O O . ILE A 1 102 ? 56.643 64.648 68.929 1.00 18.11 593 ILE A O 1
ATOM 798 N N . GLN A 1 103 ? 56.132 66.465 70.271 1.00 15.50 594 GLN A N 1
ATOM 799 C CA . GLN A 1 103 ? 57.348 66.376 71.064 1.00 15.93 594 GLN A CA 1
ATOM 800 C C . GLN A 1 103 ? 57.015 65.728 72.404 1.00 16.84 594 GLN A C 1
ATOM 801 O O . GLN A 1 103 ? 56.422 66.344 73.284 1.00 18.05 594 GLN A O 1
ATOM 807 N N . THR A 1 104 ? 57.369 64.449 72.543 1.00 16.24 595 THR A N 1
ATOM 808 C CA . THR A 1 104 ? 57.181 63.736 73.815 1.00 17.32 595 THR A CA 1
ATOM 809 C C . THR A 1 104 ? 58.351 63.862 74.789 1.00 18.94 595 THR A C 1
ATOM 810 O O . THR A 1 104 ? 58.225 63.502 75.984 1.00 22.67 595 THR A O 1
ATOM 814 N N . GLN A 1 105 ? 59.471 64.384 74.306 1.00 18.08 596 GLN A N 1
ATOM 815 C CA . GLN A 1 105 ? 60.705 64.491 75.092 1.00 19.19 596 GLN A CA 1
ATOM 816 C C . GLN A 1 105 ? 60.890 65.891 75.684 1.00 19.19 596 GLN A C 1
ATOM 817 O O . GLN A 1 105 ? 60.187 66.850 75.314 1.00 18.33 596 GLN A O 1
ATOM 823 N N . TYR A 1 106 ? 61.849 65.999 76.604 1.00 18.62 597 TYR A N 1
ATOM 824 C CA . TYR A 1 106 ? 62.340 67.305 77.092 1.00 19.17 597 TYR A CA 1
ATOM 825 C C . TYR A 1 106 ? 61.230 68.147 77.758 1.00 19.64 597 TYR A C 1
ATOM 826 O O . TYR A 1 106 ? 61.275 69.365 77.755 1.00 21.53 597 TYR A O 1
ATOM 835 N N . GLY A 1 107 ? 60.283 67.452 78.389 1.00 17.80 598 GLY A N 1
ATOM 836 C CA . GLY A 1 107 ? 59.181 68.072 79.127 1.00 19.48 598 GLY A CA 1
ATOM 837 C C . GLY A 1 107 ? 57.932 68.369 78.282 1.00 17.15 598 GLY A C 1
ATOM 838 O O . GLY A 1 107 ? 57.025 69.068 78.760 1.00 17.79 598 GLY A O 1
ATOM 839 N N . GLY A 1 108 ? 57.880 67.891 77.021 1.00 16.15 599 GLY A N 1
ATOM 840 C CA . GLY A 1 108 ? 56.703 68.098 76.199 1.00 15.15 599 GLY A CA 1
ATOM 841 C C . GLY A 1 108 ? 55.416 67.677 76.902 1.00 16.39 599 GLY A C 1
ATOM 842 O O . GLY A 1 108 ? 55.404 66.686 77.659 1.00 16.44 599 GLY A O 1
ATOM 843 N N . GLU A 1 109 ? 54.332 68.381 76.577 1.00 15.86 600 GLU A N 1
ATOM 844 C CA . GLU A 1 109 ? 53.024 68.178 77.188 1.00 16.31 600 GLU A CA 1
ATOM 845 C C . GLU A 1 109 ? 51.884 68.070 76.160 1.00 15.05 600 GLU A C 1
ATOM 846 O O . GLU A 1 109 ? 51.922 68.722 75.100 1.00 16.07 600 GLU A O 1
ATOM 852 N N . ILE A 1 110 ? 50.833 67.341 76.566 1.00 16.64 601 ILE A N 1
ATOM 853 C CA . ILE A 1 110 ? 49.517 67.424 75.982 1.00 16.64 601 ILE A CA 1
ATOM 854 C C . ILE A 1 110 ? 48.667 68.314 76.882 1.00 17.37 601 ILE A C 1
ATOM 855 O O . ILE A 1 110 ? 48.709 68.193 78.124 1.00 18.61 601 ILE A O 1
ATOM 860 N N . LYS A 1 111 ? 47.912 69.222 76.267 1.00 15.84 602 LYS A N 1
ATOM 861 C CA . LYS A 1 111 ? 47.087 70.216 76.994 1.00 17.11 602 LYS A CA 1
ATOM 862 C C . LYS A 1 111 ? 45.600 70.077 76.614 1.00 16.02 602 LYS A C 1
ATOM 863 O O . LYS A 1 111 ? 45.249 70.038 75.429 1.00 18.02 602 LYS A O 1
ATOM 869 N N . PHE A 1 112 ? 44.760 69.970 77.640 1.00 16.39 603 PHE A N 1
ATOM 870 C CA . PHE A 1 112 ? 43.300 69.799 77.527 1.00 16.78 603 PHE A CA 1
ATOM 871 C C . PHE A 1 112 ? 42.657 71.135 77.862 1.00 16.22 603 PHE A C 1
ATOM 872 O O . PHE A 1 112 ? 42.654 71.578 79.024 1.00 17.79 603 PHE A O 1
ATOM 880 N N . GLY A 1 113 ? 42.173 71.807 76.831 1.00 15.40 604 GLY A N 1
ATOM 881 C CA . GLY A 1 113 ? 41.567 73.125 76.971 1.00 15.76 604 GLY A CA 1
ATOM 882 C C . GLY A 1 113 ? 40.068 73.006 77.241 1.00 16.61 604 GLY A C 1
ATOM 883 O O . GLY A 1 113 ? 39.345 72.285 76.527 1.00 18.30 604 GLY A O 1
ATOM 884 N N . VAL A 1 114 ? 39.600 73.714 78.263 1.00 16.01 605 VAL A N 1
ATOM 885 C CA . VAL A 1 114 ? 38.181 73.758 78.606 1.00 16.87 605 VAL A CA 1
ATOM 886 C C . VAL A 1 114 ? 37.674 75.188 78.432 1.00 17.39 605 VAL A C 1
ATOM 887 O O . VAL A 1 114 ? 37.902 76.058 79.287 1.00 17.60 605 VAL A O 1
ATOM 891 N N . TRP A 1 115 ? 37.019 75.454 77.308 1.00 15.59 606 TRP A N 1
ATOM 892 C CA . TRP A 1 115 ? 36.472 76.804 77.075 1.00 15.93 606 TRP A CA 1
ATOM 893 C C . TRP A 1 115 ? 35.122 77.011 77.779 1.00 17.16 606 TRP A C 1
ATOM 894 O O . TRP A 1 115 ? 34.790 78.141 78.177 1.00 18.76 606 TRP A O 1
ATOM 905 N N . TRP A 1 116 ? 34.375 75.920 77.955 1.00 17.92 607 TRP A N 1
ATOM 906 C CA . TRP A 1 116 ? 33.089 75.921 78.665 1.00 17.87 607 TRP A CA 1
ATOM 907 C C . TRP A 1 116 ? 32.753 74.514 79.055 1.00 17.76 607 TRP A C 1
ATOM 908 O O . TRP A 1 116 ? 33.059 73.591 78.314 1.00 17.94 607 TRP A O 1
ATOM 919 N N . ILE A 1 117 ? 32.131 74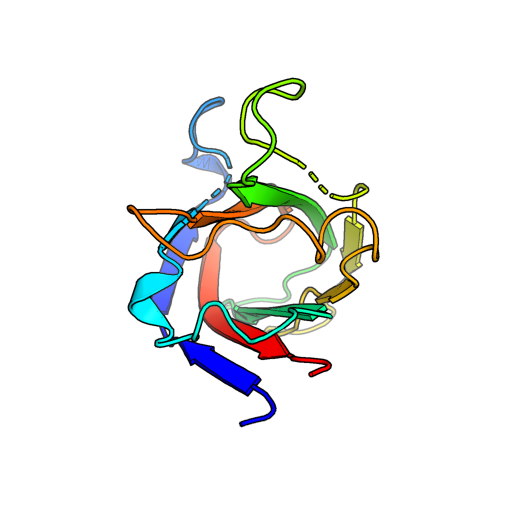.334 80.210 1.00 17.13 608 ILE A N 1
ATOM 920 C CA . ILE A 1 117 ? 31.496 73.056 80.516 1.00 17.79 608 ILE A CA 1
ATOM 921 C C . ILE A 1 117 ? 30.261 73.379 81.364 1.00 18.72 608 ILE A C 1
ATOM 922 O O . ILE A 1 117 ? 30.328 74.225 82.264 1.00 21.21 608 ILE A O 1
ATOM 927 N N . ASP A 1 118 ? 29.130 72.720 81.074 1.00 18.85 609 ASP A N 1
ATOM 928 C CA . ASP A 1 118 ? 27.858 73.045 81.728 1.00 19.44 609 ASP A CA 1
ATOM 929 C C . ASP A 1 118 ? 27.937 72.707 83.230 1.00 22.61 609 ASP A C 1
ATOM 930 O O . ASP A 1 118 ? 27.635 73.526 84.063 1.00 23.73 609 ASP A O 1
ATOM 935 N N . CYS A 1 119 ? 28.384 71.514 83.572 1.00 21.90 610 CYS A N 1
ATOM 936 C CA A CYS A 1 119 ? 28.579 71.132 84.972 0.50 22.74 610 CYS A CA 1
ATOM 937 C CA B CYS A 1 119 ? 28.580 71.139 84.984 0.50 24.57 610 CYS A CA 1
ATOM 938 C C . CYS A 1 119 ? 29.921 71.718 85.441 1.00 25.60 610 CYS A C 1
ATOM 939 O O . CYS A 1 119 ? 30.981 71.366 84.909 1.00 27.59 610 CYS A O 1
ATOM 944 N N . ASP A 1 120 ? 29.919 72.543 86.455 1.00 25.51 611 ASP A N 1
ATOM 945 C CA . ASP A 1 120 ? 31.135 73.345 86.746 1.00 24.49 611 ASP A CA 1
ATOM 946 C C . ASP A 1 120 ? 32.307 72.542 87.330 1.00 22.66 611 ASP A C 1
ATOM 947 O O . ASP A 1 120 ? 33.489 72.826 87.067 1.00 26.25 611 ASP A O 1
ATOM 952 N N . GLU A 1 121 ? 31.958 71.557 88.129 1.00 22.21 612 GLU A N 1
ATOM 953 C CA . GLU A 1 121 ? 32.900 70.751 88.874 1.00 22.53 612 GLU A CA 1
ATOM 954 C C . GLU A 1 121 ? 32.944 69.348 88.300 1.00 23.25 612 GLU A C 1
ATOM 955 O O . GLU A 1 121 ? 31.916 68.664 88.179 1.00 24.82 612 GLU A O 1
ATOM 961 N N . PHE A 1 122 ? 34.143 68.920 87.923 1.00 21.54 613 PHE A N 1
ATOM 962 C CA . PHE A 1 122 ? 34.312 67.561 87.383 1.00 20.74 613 PHE A CA 1
ATOM 963 C C . PHE A 1 122 ? 35.698 67.036 87.702 1.00 21.18 613 PHE A C 1
ATOM 964 O O . PHE A 1 122 ? 36.591 67.796 88.083 1.00 21.97 613 PHE A O 1
ATOM 972 N N . THR A 1 123 ? 35.863 65.730 87.552 1.00 20.45 614 THR A N 1
ATOM 973 C CA . THR A 1 123 ? 37.165 65.070 87.736 1.00 20.34 614 THR A CA 1
ATOM 974 C C . THR A 1 123 ? 37.659 64.454 86.437 1.00 18.79 614 THR A C 1
ATOM 975 O O . THR A 1 123 ? 36.882 63.811 85.692 1.00 21.15 614 THR A O 1
ATOM 979 N N . ILE A 1 124 ? 38.937 64.698 86.143 1.00 19.92 615 ILE A N 1
ATOM 980 C CA . ILE A 1 124 ? 39.644 63.990 85.058 1.00 19.74 615 ILE A CA 1
ATOM 981 C C . ILE A 1 124 ? 40.115 62.663 85.643 1.00 20.11 615 ILE A C 1
ATOM 982 O O . ILE A 1 124 ? 41.127 62.591 86.411 1.00 20.23 615 ILE A O 1
ATOM 987 N N . ASP A 1 125 ? 39.383 61.610 85.293 1.00 20.51 616 ASP A N 1
ATOM 988 C CA . ASP A 1 125 ? 39.691 60.283 85.814 1.00 20.03 616 ASP A CA 1
ATOM 989 C C . ASP A 1 125 ? 40.854 59.604 85.099 1.00 20.74 616 ASP A C 1
ATOM 990 O O . ASP A 1 125 ? 41.681 58.931 85.750 1.00 23.41 616 ASP A O 1
ATOM 995 N N . SER A 1 126 ? 40.904 59.745 83.775 1.00 19.85 617 SER A N 1
ATOM 996 C CA . SER A 1 126 ? 42.013 59.218 83.007 1.00 18.89 617 SER A CA 1
ATOM 997 C C . SER A 1 126 ? 42.249 59.992 81.707 1.00 18.51 617 SER A C 1
ATOM 998 O O . SER A 1 126 ? 41.339 60.656 81.211 1.00 19.17 617 SER A O 1
ATOM 1001 N N . VAL A 1 127 ? 43.484 59.899 81.204 1.00 17.34 618 VAL A N 1
ATOM 1002 C CA . VAL A 1 127 ? 43.858 60.401 79.890 1.00 18.31 618 VAL A CA 1
ATOM 1003 C C . VAL A 1 127 ? 44.513 59.216 79.165 1.00 18.07 618 VAL A C 1
ATOM 1004 O O . VAL A 1 127 ? 45.381 58.541 79.729 1.00 18.19 618 VAL A O 1
ATOM 1008 N N . VAL A 1 128 ? 44.066 58.964 77.931 1.00 17.38 619 VAL A N 1
ATOM 1009 C CA . VAL A 1 128 ? 44.482 57.821 77.124 1.00 18.73 619 VAL A CA 1
ATOM 1010 C C . VAL A 1 128 ? 45.081 58.283 75.802 1.00 19.02 619 VAL A C 1
ATOM 1011 O O . VAL A 1 128 ? 44.487 59.106 75.116 1.00 20.12 619 VAL A O 1
ATOM 1015 N N . LEU A 1 129 ? 46.267 57.768 75.485 1.00 17.25 620 LEU A N 1
ATOM 1016 C CA . LEU A 1 129 ? 46.876 57.950 74.171 1.00 18.27 620 LEU A CA 1
ATOM 1017 C C . LEU A 1 129 ? 46.709 56.662 73.382 1.00 19.70 620 LEU A C 1
ATOM 1018 O O . LEU A 1 129 ? 47.077 55.569 73.864 1.00 23.50 620 LEU A O 1
ATOM 1023 N N . LYS A 1 130 ? 46.111 56.758 72.205 1.00 17.88 621 LYS A N 1
ATOM 1024 C CA . LYS A 1 130 ? 46.047 55.633 71.253 1.00 19.61 621 LYS A CA 1
ATOM 1025 C C . LYS A 1 130 ? 47.105 55.844 70.164 1.00 20.29 621 LYS A C 1
ATOM 1026 O O . LYS A 1 130 ? 47.297 56.954 69.692 1.00 20.49 621 LYS A O 1
ATOM 1032 N N . LEU A 1 131 ? 47.789 54.771 69.772 1.00 20.37 622 LEU A N 1
ATOM 1033 C CA . LEU A 1 131 ? 48.898 54.848 68.845 1.00 22.84 622 LEU A CA 1
ATOM 1034 C C . LEU A 1 131 ? 48.621 54.165 67.514 1.00 28.13 622 LEU A C 1
ATOM 1035 O O . LEU A 1 131 ? 47.789 53.265 67.445 1.00 32.51 622 LEU A O 1
ATOM 1040 N N A GLU A 1 132 ? 49.431 54.544 66.529 0.50 32.22 623 GLU A N 1
ATOM 1041 N N B GLU A 1 132 ? 49.271 54.641 66.448 0.50 32.16 623 GLU A N 1
ATOM 1042 C CA A GLU A 1 132 ? 49.388 54.066 65.156 0.50 41.35 623 GLU A CA 1
ATOM 1043 C CA B GLU A 1 132 ? 49.336 53.935 65.161 0.50 37.36 623 GLU A CA 1
ATOM 1044 C C A GLU A 1 132 ? 50.414 52.962 65.080 0.50 48.89 623 GLU A C 1
ATOM 1045 C C B GLU A 1 132 ? 50.516 53.055 65.384 0.50 45.35 623 GLU A C 1
ATOM 1046 O O A GLU A 1 132 ? 50.105 51.789 65.260 0.50 49.66 623 GLU A O 1
ATOM 1047 O O B GLU A 1 132 ? 50.456 52.175 66.243 0.50 35.29 623 GLU A O 1
ATOM 1058 N N . HIS A 1 133 ? 51.611 53.404 64.688 0.50 53.57 624 HIS A N 1
ATOM 1059 C CA . HIS A 1 133 ? 52.955 52.769 64.827 0.50 61.73 624 HIS A CA 1
ATOM 1060 C C . HIS A 1 133 ? 53.817 53.121 63.606 0.50 61.62 624 HIS A C 1
ATOM 1061 O O . HIS A 1 133 ? 54.115 54.298 63.358 0.50 55.46 624 HIS A O 1
#

Foldseek 3Di:
DFKFKDFPQDKAQQVPADPVRLFKDALVRGVDDPVWFFFKKKWKKFAPWQWFKWKWDKKWQFPDVVVPRMDDDIDIDTGGTGIDMDMDGDDPVRRVTGDNPPRIIMDTGTPDIPPRMMTRGMMMTGTDD

Radius of gyration: 14.49 Å; Cα contacts (8 Å, |Δi|>4): 325; chains: 1; bounding box: 38×34×30 Å

B-factor: mean 27.26, std 11.16, range [13.84, 76.6]

Nearest PDB structures (foldseek):
  4v1l-assembly3_C  TM=9.974E-01  e=2.712E-26  Ruminococcus flavefaciens FD-1
  7m3t-assembly1_G  TM=4.533E-01  e=6.084E-04  Satellite tobacco mosaic virus
  7m3r-assembly1_M  TM=4.301E-01  e=1.741E-03  Satellite tobacco mosaic virus
  6gff-assembly1_C  TM=4.171E-01  e=1.717E-02  Homo sapiens
  4h3w-assembly2_B  TM=4.235E-01  e=8.576E-02  Parabacteroides distasonis ATCC 8503